Protein AF-A0A958RKL3-F1 (afdb_monomer)

Sequence (153 aa):
MRPTKGYKIADRLVLVAIMRAGTGMLNGMQRLMSFAGVGHIGIYRDKFVKSTVEYYFRLPKDIEGAKVILLDPMLATGDTAVASITRLKEFNVSDIKFVTLIASRPGLEKVHEWHPDVEIYTLSIEPELDENGYILPGIGDAGDRLYGTGDES

Mean predicted aligned error: 4.46 Å

Radius of gyration: 16.7 Å; Cα contacts (8 Å, |Δi|>4): 287; chains: 1; bounding box: 62×27×45 Å

Structure (mmCIF, N/CA/C/O backbone):
data_AF-A0A958RKL3-F1
#
_entry.id   AF-A0A958RKL3-F1
#
loop_
_atom_site.group_PDB
_atom_site.id
_atom_site.type_symbol
_atom_site.label_atom_id
_atom_site.label_alt_id
_atom_site.label_comp_id
_atom_site.label_asym_id
_atom_site.label_entity_id
_atom_site.label_seq_id
_atom_site.pdbx_PDB_ins_code
_atom_site.Cartn_x
_atom_site.Cartn_y
_atom_site.Cartn_z
_atom_site.occupancy
_atom_site.B_iso_or_equiv
_atom_site.auth_seq_id
_atom_site.auth_comp_id
_atom_site.auth_asym_id
_atom_site.auth_atom_id
_atom_site.pdbx_PDB_model_num
ATOM 1 N N . MET A 1 1 ? -42.269 -0.469 16.390 1.00 64.94 1 MET A N 1
ATOM 2 C CA . MET A 1 1 ? -41.131 -1.126 15.703 1.00 64.94 1 MET A CA 1
ATOM 3 C C . MET A 1 1 ? -40.693 -2.332 16.520 1.00 64.94 1 MET A C 1
ATOM 5 O O . MET A 1 1 ? -40.638 -2.204 17.736 1.00 64.94 1 MET A O 1
ATOM 9 N N . ARG A 1 2 ? -40.422 -3.487 15.894 1.00 72.94 2 ARG A N 1
ATOM 10 C CA . ARG A 1 2 ? -39.824 -4.646 16.585 1.00 72.94 2 ARG A CA 1
ATOM 11 C C . ARG A 1 2 ? -38.291 -4.541 16.518 1.00 72.94 2 ARG A C 1
ATOM 13 O O . ARG A 1 2 ? -37.787 -4.207 15.445 1.00 72.94 2 ARG A O 1
ATOM 20 N N . PRO A 1 3 ? -37.554 -4.805 17.608 1.00 86.06 3 PRO A N 1
ATOM 21 C CA . PRO A 1 3 ? -36.094 -4.826 17.568 1.00 86.06 3 PRO A CA 1
ATOM 22 C C . PRO A 1 3 ? -35.585 -5.947 16.644 1.00 86.06 3 PRO A C 1
ATOM 24 O O . PRO A 1 3 ? -36.175 -7.024 16.584 1.00 86.06 3 PRO A O 1
ATOM 27 N N . THR A 1 4 ? -34.496 -5.679 15.917 1.00 90.00 4 THR A N 1
ATOM 28 C CA . THR A 1 4 ? -33.796 -6.627 15.029 1.00 90.00 4 THR A CA 1
ATOM 29 C C . THR A 1 4 ? -32.320 -6.672 15.411 1.00 90.00 4 THR A C 1
ATOM 31 O O . THR A 1 4 ? -31.740 -5.646 15.764 1.00 90.00 4 THR A O 1
ATOM 34 N N . LYS A 1 5 ? -31.705 -7.857 15.347 1.00 91.62 5 LYS A N 1
ATOM 35 C CA . LYS A 1 5 ? -30.272 -8.033 15.608 1.00 91.62 5 LYS A CA 1
ATOM 36 C C . LYS A 1 5 ? -29.456 -7.513 14.422 1.00 91.62 5 LYS A C 1
ATOM 38 O O . LYS A 1 5 ? -29.636 -7.984 13.304 1.00 91.62 5 LYS A O 1
ATOM 43 N N . GLY A 1 6 ? -28.564 -6.562 14.682 1.00 90.31 6 GLY A N 1
ATOM 44 C CA . GLY A 1 6 ? -27.588 -6.056 13.715 1.00 90.31 6 GLY A CA 1
ATOM 45 C C . GLY A 1 6 ? -26.166 -6.517 14.036 1.00 90.31 6 GLY A C 1
ATOM 46 O O . GLY A 1 6 ? -25.900 -7.020 15.129 1.00 90.31 6 GLY A O 1
ATOM 47 N N . TYR A 1 7 ? -25.255 -6.310 13.087 1.00 88.12 7 TYR A N 1
ATOM 48 C CA . TYR A 1 7 ? -23.821 -6.557 13.238 1.00 88.12 7 TYR A CA 1
ATOM 49 C C . TYR A 1 7 ? -23.047 -5.287 12.886 1.00 88.12 7 TYR A C 1
ATOM 51 O O . TYR A 1 7 ? -23.464 -4.521 12.017 1.00 88.12 7 TYR A O 1
ATOM 59 N N . LYS A 1 8 ? -21.922 -5.067 13.566 1.00 84.31 8 LYS A N 1
ATOM 60 C CA . LYS A 1 8 ? -21.002 -3.960 13.306 1.00 84.31 8 LYS A CA 1
ATOM 61 C C . LYS A 1 8 ? -19.593 -4.524 13.204 1.00 84.31 8 LYS A C 1
ATOM 63 O O . LYS A 1 8 ? -19.237 -5.424 13.961 1.00 84.31 8 LYS A O 1
ATOM 68 N N . ILE A 1 9 ? -18.804 -3.975 12.290 1.00 81.94 9 ILE A N 1
ATOM 69 C CA . ILE A 1 9 ? -17.370 -4.249 12.224 1.00 81.94 9 ILE A CA 1
ATOM 70 C C . ILE A 1 9 ? -16.738 -3.718 13.517 1.00 81.94 9 ILE A C 1
ATOM 72 O O . ILE A 1 9 ? -16.894 -2.541 13.848 1.00 81.94 9 ILE A O 1
ATOM 76 N N . ALA A 1 10 ? -16.112 -4.612 14.281 1.00 73.56 10 ALA A N 1
ATOM 77 C CA . ALA A 1 10 ? -15.517 -4.289 15.576 1.00 73.56 10 ALA A CA 1
ATOM 78 C C . ALA A 1 10 ? -14.140 -3.630 15.431 1.00 73.56 10 ALA A C 1
ATOM 80 O O . ALA A 1 10 ? -13.774 -2.786 16.246 1.00 73.56 10 ALA A O 1
ATOM 81 N N . ASP A 1 11 ? -13.405 -4.000 14.384 1.00 81.44 11 ASP A N 1
ATOM 82 C CA . ASP A 1 11 ? -12.031 -3.563 14.184 1.00 81.44 11 ASP A CA 1
ATOM 83 C C . ASP A 1 11 ? -11.964 -2.123 13.678 1.00 81.44 11 ASP A C 1
ATOM 85 O O . ASP A 1 11 ? -12.712 -1.713 12.783 1.00 81.44 11 ASP A O 1
ATOM 89 N N . ARG A 1 12 ? -11.014 -1.358 14.220 1.00 90.44 12 ARG A N 1
ATOM 90 C CA . ARG A 1 12 ? -10.651 -0.057 13.660 1.00 90.44 12 ARG A CA 1
ATOM 91 C C . ARG A 1 12 ? -9.938 -0.295 12.334 1.00 90.44 12 ARG A C 1
ATOM 93 O O . ARG A 1 12 ? -8.904 -0.954 12.302 1.00 90.44 12 ARG A O 1
ATOM 100 N N . LEU A 1 13 ? -10.490 0.262 11.263 1.00 95.00 13 LEU A N 1
ATOM 101 C CA . LEU A 1 13 ? -9.969 0.127 9.909 1.00 95.00 13 LEU A CA 1
ATOM 102 C C . LEU A 1 13 ? -9.367 1.449 9.431 1.00 95.00 13 LEU A C 1
ATOM 104 O O . LEU A 1 13 ? -9.984 2.504 9.601 1.00 95.00 13 LEU A O 1
ATOM 108 N N . VAL A 1 14 ? -8.194 1.385 8.805 1.00 97.56 14 VAL A N 1
ATOM 109 C CA . VAL A 1 14 ? -7.531 2.532 8.178 1.00 97.56 14 VAL A CA 1
ATOM 110 C C . VAL A 1 14 ? -7.146 2.188 6.742 1.00 97.56 14 VAL A C 1
ATOM 112 O O . VAL A 1 14 ? -6.472 1.195 6.485 1.00 97.56 14 VAL A O 1
ATOM 115 N N . LEU A 1 15 ? -7.569 3.023 5.799 1.00 98.06 15 LEU A N 1
ATOM 116 C CA . LEU A 1 15 ? -7.128 2.978 4.410 1.00 98.06 15 LEU A CA 1
ATOM 117 C C . LEU A 1 15 ? -5.852 3.806 4.288 1.00 98.06 15 LEU A C 1
ATOM 119 O O . LEU A 1 15 ? -5.846 4.976 4.663 1.00 98.06 15 LEU A O 1
ATOM 123 N N . VAL A 1 16 ? -4.780 3.227 3.761 1.00 98.50 16 VAL A N 1
ATOM 124 C CA . VAL A 1 16 ? -3.517 3.936 3.546 1.00 98.50 16 VAL A CA 1
ATOM 125 C C . VAL A 1 16 ? -3.198 3.929 2.062 1.00 98.50 16 VAL A C 1
ATOM 127 O O . VAL A 1 16 ? -3.003 2.869 1.482 1.00 98.50 16 VAL A O 1
ATOM 130 N N . ALA A 1 17 ? -3.154 5.104 1.441 1.00 98.25 17 ALA A N 1
ATOM 131 C CA . ALA A 1 17 ? -2.836 5.236 0.023 1.00 98.25 17 ALA A CA 1
ATOM 132 C C . ALA A 1 17 ? -1.354 5.566 -0.189 1.00 98.25 17 ALA A C 1
ATOM 134 O O . ALA A 1 17 ?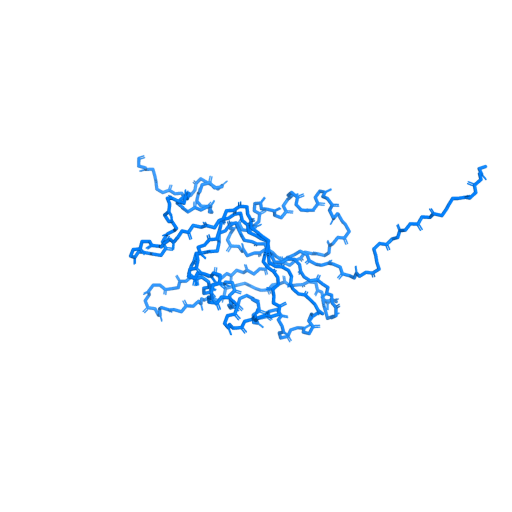 -0.844 6.534 0.385 1.00 98.25 17 ALA A O 1
ATOM 135 N N . ILE A 1 18 ? -0.687 4.795 -1.049 1.00 97.81 18 ILE A N 1
ATOM 136 C CA . ILE A 1 18 ? 0.635 5.146 -1.571 1.00 97.81 18 ILE A CA 1
ATOM 137 C C . ILE A 1 18 ? 0.441 6.174 -2.686 1.00 97.81 18 ILE A C 1
ATOM 139 O O . ILE A 1 18 ? -0.197 5.920 -3.707 1.00 97.81 18 ILE A O 1
ATOM 143 N N . MET A 1 19 ? 0.955 7.378 -2.476 1.00 96.00 19 MET A N 1
ATOM 144 C CA . MET A 1 19 ? 0.857 8.463 -3.438 1.00 96.00 19 MET A CA 1
ATOM 145 C C . MET A 1 19 ? 1.846 8.257 -4.592 1.00 96.00 19 MET A C 1
ATOM 147 O O . MET A 1 19 ? 2.956 7.784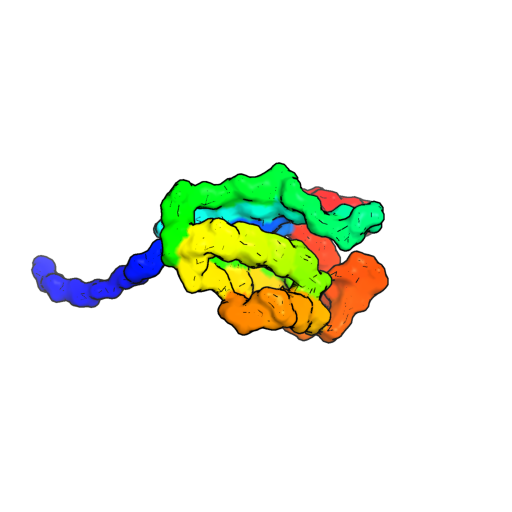 -4.397 1.00 96.00 19 MET A O 1
ATOM 151 N N . ARG A 1 20 ? 1.507 8.666 -5.816 1.00 93.94 20 ARG A N 1
ATOM 152 C CA . ARG A 1 20 ? 0.245 9.322 -6.215 1.00 93.94 20 ARG A CA 1
ATOM 153 C C . ARG A 1 20 ? -0.866 8.322 -6.546 1.00 93.94 20 ARG A C 1
ATOM 155 O O . ARG A 1 20 ? -2.021 8.579 -6.223 1.00 93.94 20 ARG A O 1
ATOM 162 N N . ALA A 1 21 ? -0.523 7.201 -7.175 1.00 93.94 21 ALA A N 1
ATOM 163 C CA . ALA A 1 21 ? -1.475 6.328 -7.862 1.00 93.94 21 ALA A CA 1
ATOM 164 C C . ALA A 1 21 ? -2.496 5.645 -6.925 1.00 93.94 21 ALA A C 1
ATOM 166 O O . ALA A 1 21 ? -3.664 5.495 -7.291 1.00 93.94 21 ALA A O 1
ATOM 167 N N . GLY A 1 22 ? -2.110 5.314 -5.687 1.00 95.88 22 GLY A N 1
ATOM 168 C CA . GLY A 1 22 ? -2.999 4.733 -4.673 1.00 95.88 22 GLY A CA 1
ATOM 169 C C . GLY A 1 22 ? -4.194 5.621 -4.311 1.00 95.88 22 GLY A C 1
ATOM 170 O O . GLY A 1 22 ? -5.263 5.114 -3.959 1.00 95.88 22 GLY A O 1
ATOM 171 N N . THR A 1 23 ? -4.081 6.943 -4.480 1.00 94.62 23 THR A N 1
ATOM 172 C CA . THR A 1 23 ? -5.192 7.884 -4.254 1.00 94.62 23 THR A CA 1
ATOM 173 C C . THR A 1 23 ? -6.350 7.651 -5.234 1.00 94.62 23 THR A C 1
ATOM 175 O O . THR A 1 23 ? -7.510 7.877 -4.882 1.00 94.62 23 THR A O 1
ATOM 178 N N . GLY A 1 24 ? -6.081 7.129 -6.437 1.00 93.25 24 GLY A N 1
ATOM 179 C CA . GLY A 1 24 ? -7.125 6.734 -7.388 1.00 93.25 24 GLY A CA 1
ATOM 180 C C . GLY A 1 24 ? -8.032 5.623 -6.845 1.00 93.25 24 GLY A C 1
ATOM 181 O O . GLY A 1 24 ? -9.250 5.672 -7.020 1.00 93.25 24 GLY A O 1
ATOM 182 N N . MET A 1 25 ? -7.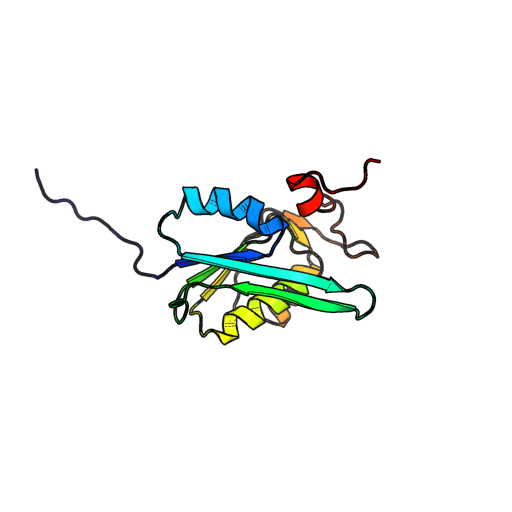460 4.663 -6.109 1.00 95.38 25 MET A N 1
ATOM 183 C CA . MET A 1 25 ? -8.202 3.566 -5.470 1.00 95.38 25 MET A CA 1
ATOM 184 C C . MET A 1 25 ? -8.934 4.022 -4.204 1.00 95.38 25 MET A C 1
ATOM 186 O O . MET A 1 25 ? -10.040 3.559 -3.912 1.00 95.38 25 MET A O 1
ATOM 190 N N . LEU A 1 26 ? -8.333 4.955 -3.464 1.00 95.88 26 LEU A N 1
ATOM 191 C CA . LEU A 1 26 ? -8.840 5.441 -2.184 1.00 95.88 26 LEU A CA 1
ATOM 192 C C . LEU A 1 26 ? -10.281 5.969 -2.276 1.00 95.88 26 LEU A C 1
ATOM 194 O O . LEU A 1 26 ? -11.098 5.663 -1.407 1.00 95.88 26 LEU A O 1
ATOM 198 N N . ASN A 1 27 ? -10.621 6.699 -3.342 1.00 88.56 27 ASN A N 1
ATOM 199 C CA . ASN A 1 27 ? -11.977 7.222 -3.545 1.00 88.56 27 ASN A CA 1
ATOM 200 C C . ASN A 1 27 ? -13.028 6.105 -3.654 1.00 88.56 27 ASN A C 1
ATOM 202 O O . ASN A 1 27 ? -14.107 6.202 -3.067 1.00 88.56 27 ASN A O 1
ATOM 206 N N . GLY A 1 28 ? -12.717 5.024 -4.376 1.00 92.81 28 GLY A N 1
ATOM 207 C CA . GLY A 1 28 ? -13.600 3.861 -4.484 1.00 92.81 28 GLY A CA 1
ATOM 208 C C . GLY A 1 28 ? -13.770 3.147 -3.143 1.00 92.81 28 GLY A C 1
ATOM 209 O O . GLY A 1 28 ? -14.891 2.831 -2.744 1.00 92.81 28 GLY A O 1
ATOM 210 N N . MET A 1 29 ? -12.670 2.973 -2.410 1.00 94.81 29 MET A N 1
ATOM 211 C CA . MET A 1 29 ? -12.659 2.295 -1.111 1.00 94.81 29 MET A CA 1
ATOM 212 C C . MET A 1 29 ? -13.429 3.074 -0.038 1.00 94.81 29 MET A C 1
ATOM 214 O O . MET A 1 29 ? -14.210 2.480 0.703 1.00 94.81 29 MET A O 1
ATOM 218 N N . GLN A 1 30 ? -13.300 4.403 0.004 1.00 94.31 30 GLN A N 1
ATOM 219 C CA . GLN A 1 30 ? -14.047 5.246 0.947 1.00 94.31 30 GLN A CA 1
ATOM 220 C C . GLN A 1 30 ? -15.562 5.227 0.706 1.00 94.31 30 GLN A C 1
ATOM 222 O O . GLN A 1 30 ? -16.331 5.359 1.655 1.00 94.31 30 GLN A O 1
ATOM 227 N N . ARG A 1 31 ? -16.024 5.010 -0.535 1.00 93.62 31 ARG A N 1
ATOM 228 C CA . ARG A 1 31 ? -17.464 4.840 -0.809 1.00 93.62 31 ARG A CA 1
ATOM 229 C C . ARG A 1 31 ? -18.032 3.571 -0.172 1.00 93.62 31 ARG A C 1
ATOM 231 O O . ARG A 1 31 ? -19.198 3.564 0.209 1.00 93.62 31 ARG A O 1
ATOM 238 N N . LEU A 1 32 ? -17.223 2.517 -0.064 1.00 91.75 32 LEU A N 1
ATOM 239 C CA . LEU A 1 32 ? -17.611 1.250 0.563 1.00 91.75 32 LEU A CA 1
ATOM 240 C C . LEU A 1 32 ? -17.409 1.279 2.084 1.00 91.75 32 LEU A C 1
ATOM 242 O O . LEU A 1 32 ? -18.196 0.700 2.828 1.00 91.75 32 LEU A O 1
ATOM 246 N N . MET A 1 33 ? -16.359 1.959 2.544 1.00 91.50 33 MET A N 1
ATOM 247 C CA . MET A 1 33 ? -15.904 1.963 3.935 1.00 91.50 33 MET A CA 1
ATOM 248 C C . MET A 1 33 ? -15.757 3.393 4.452 1.00 91.50 33 MET A C 1
ATOM 250 O O . MET A 1 33 ? -14.688 3.812 4.885 1.00 91.50 33 MET A O 1
ATOM 254 N N . SER A 1 34 ? -16.854 4.148 4.430 1.00 90.88 34 SER A N 1
ATOM 255 C CA . SER A 1 34 ? -16.877 5.568 4.820 1.00 90.88 34 SER A CA 1
ATOM 256 C C . SER A 1 34 ? -16.507 5.833 6.284 1.00 90.88 34 SER A C 1
ATOM 258 O O . SER A 1 34 ? -16.235 6.969 6.659 1.00 90.88 34 SER A O 1
ATOM 260 N N . PHE A 1 35 ? -16.503 4.793 7.118 1.00 90.38 35 PHE A N 1
ATOM 261 C CA . PHE A 1 35 ? -16.113 4.850 8.525 1.00 90.38 35 PHE A CA 1
ATOM 262 C C . PHE A 1 35 ? -14.605 4.657 8.754 1.00 90.38 35 PHE A C 1
ATOM 264 O O . PHE A 1 35 ? -14.150 4.819 9.886 1.00 90.38 35 PHE A O 1
ATOM 271 N N . ALA A 1 36 ? -13.843 4.251 7.732 1.00 94.75 36 ALA A N 1
ATOM 272 C CA . ALA A 1 36 ? -12.420 3.976 7.872 1.00 94.75 36 ALA A CA 1
ATOM 273 C C . ALA A 1 36 ? -11.613 5.278 7.984 1.00 94.75 36 ALA A C 1
ATOM 275 O O . ALA A 1 36 ? -11.876 6.255 7.282 1.00 94.75 36 ALA A O 1
ATOM 276 N N . GLY A 1 37 ? -10.598 5.277 8.851 1.00 95.62 37 GLY A N 1
ATOM 277 C CA . GLY A 1 37 ? -9.600 6.345 8.869 1.00 95.62 37 GLY A CA 1
ATOM 278 C C . GLY A 1 37 ? -8.793 6.355 7.570 1.00 95.62 37 GLY A C 1
ATOM 279 O O . GLY A 1 37 ? -8.733 5.348 6.866 1.00 95.62 37 GLY A O 1
ATOM 280 N N . VAL A 1 38 ? -8.145 7.476 7.255 1.00 97.62 38 VAL A N 1
ATOM 281 C CA . VAL A 1 38 ? -7.341 7.609 6.033 1.00 97.62 38 VAL A CA 1
ATOM 282 C C . VAL A 1 38 ? -5.930 8.072 6.370 1.00 97.62 38 VAL A C 1
ATOM 284 O O . VAL A 1 38 ? -5.743 9.052 7.092 1.00 97.62 38 VAL A O 1
ATOM 287 N N . GLY A 1 39 ? -4.943 7.370 5.823 1.00 98.00 39 GLY A N 1
ATOM 288 C CA . GLY A 1 39 ? -3.534 7.733 5.832 1.00 98.00 39 GLY A CA 1
ATOM 289 C C . GLY A 1 39 ? -2.972 7.841 4.416 1.00 98.00 39 GLY A C 1
ATOM 290 O O . GLY A 1 39 ? -3.535 7.304 3.462 1.00 98.00 39 GLY A O 1
ATOM 291 N N . HIS A 1 40 ? -1.849 8.538 4.282 1.00 98.44 40 HIS A N 1
ATOM 292 C CA . HIS A 1 40 ? -1.133 8.673 3.018 1.00 98.44 40 HIS A CA 1
ATOM 293 C C . HIS A 1 40 ? 0.367 8.501 3.240 1.00 98.44 40 HIS A C 1
ATOM 295 O O . HIS A 1 40 ? 0.929 9.033 4.204 1.00 98.44 40 HIS A O 1
ATOM 301 N N . ILE A 1 41 ? 1.001 7.796 2.308 1.00 98.31 41 ILE A N 1
ATOM 302 C CA . ILE A 1 41 ? 2.449 7.614 2.234 1.00 98.31 41 ILE A CA 1
ATOM 303 C C . ILE A 1 41 ? 2.896 8.171 0.888 1.00 98.31 41 ILE A C 1
ATOM 305 O O . ILE A 1 41 ? 2.390 7.771 -0.152 1.00 98.31 41 ILE A O 1
ATOM 309 N N . GLY A 1 42 ? 3.814 9.126 0.901 1.00 97.38 42 GLY A N 1
ATOM 310 C CA . GLY A 1 42 ? 4.483 9.637 -0.283 1.00 97.38 42 GLY A CA 1
ATOM 311 C C . GLY A 1 42 ? 5.871 9.042 -0.366 1.00 97.38 42 GLY A C 1
ATOM 312 O O . GLY A 1 42 ? 6.724 9.363 0.461 1.00 97.38 42 GLY A O 1
ATOM 313 N N . ILE A 1 43 ? 6.086 8.188 -1.359 1.00 94.69 43 ILE A N 1
ATOM 314 C CA . ILE A 1 43 ? 7.335 7.463 -1.556 1.00 94.69 43 ILE A CA 1
ATOM 315 C C . ILE A 1 43 ? 7.573 7.261 -3.053 1.00 94.69 43 ILE A C 1
ATOM 317 O O . ILE A 1 43 ? 6.641 7.000 -3.809 1.00 94.69 43 ILE A O 1
ATOM 321 N N . TYR A 1 44 ? 8.816 7.409 -3.495 1.00 86.81 44 TYR A N 1
ATOM 322 C CA . TYR A 1 44 ? 9.218 7.102 -4.869 1.00 86.81 44 TYR A CA 1
ATOM 323 C C . TYR A 1 44 ? 10.562 6.383 -4.879 1.00 86.81 44 TYR A C 1
ATOM 325 O O . TYR A 1 44 ? 11.314 6.426 -3.905 1.00 86.81 44 TYR A O 1
ATOM 33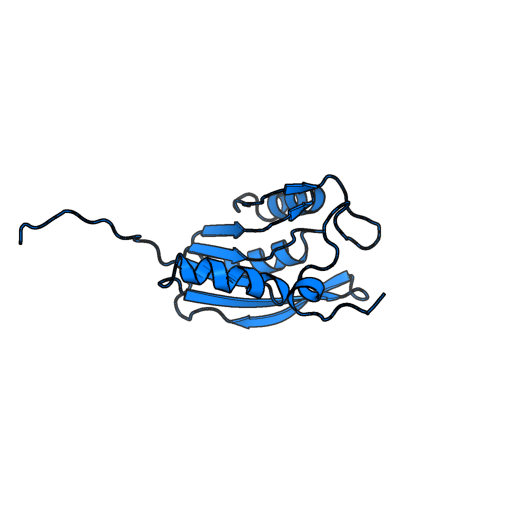3 N N . ARG A 1 45 ? 10.875 5.718 -5.991 1.00 82.12 45 ARG A N 1
ATOM 334 C CA . ARG A 1 45 ? 12.176 5.085 -6.199 1.00 82.12 45 ARG A CA 1
ATOM 335 C C . ARG A 1 45 ? 13.135 6.075 -6.845 1.00 82.12 45 ARG A C 1
ATOM 337 O O . ARG A 1 45 ? 12.898 6.529 -7.962 1.00 82.12 45 ARG A O 1
ATOM 344 N N . ASP A 1 46 ? 14.230 6.378 -6.162 1.00 82.19 46 ASP A N 1
ATOM 345 C CA . ASP A 1 46 ? 15.300 7.198 -6.715 1.00 82.19 46 ASP A CA 1
ATOM 346 C C . ASP A 1 46 ? 16.210 6.341 -7.612 1.00 82.19 46 ASP A C 1
ATOM 348 O O . ASP A 1 46 ? 16.737 5.305 -7.191 1.00 82.19 46 ASP A O 1
ATOM 352 N N . LYS A 1 47 ? 16.385 6.759 -8.872 1.00 75.44 47 LYS A N 1
ATOM 353 C CA . LYS A 1 47 ? 17.182 6.023 -9.869 1.00 75.44 47 LYS A CA 1
ATOM 354 C C . LYS A 1 47 ? 18.693 6.114 -9.619 1.00 75.44 47 LYS A C 1
ATOM 356 O O . LYS A 1 47 ? 19.419 5.212 -10.032 1.00 75.44 47 LYS A O 1
ATOM 361 N N . PHE A 1 48 ? 19.166 7.161 -8.943 1.00 74.75 48 PHE A N 1
ATOM 362 C CA . PHE A 1 48 ? 20.584 7.375 -8.648 1.00 74.75 48 PHE A CA 1
ATOM 363 C C . PHE A 1 48 ? 21.023 6.576 -7.424 1.00 74.75 48 PHE A C 1
ATOM 365 O O . PHE A 1 48 ? 22.030 5.872 -7.469 1.00 74.75 48 PHE A O 1
ATOM 372 N N . VAL A 1 49 ? 20.242 6.645 -6.344 1.00 76.19 49 VAL A N 1
ATOM 373 C CA . VAL A 1 49 ? 20.546 5.961 -5.076 1.00 76.19 49 VAL A CA 1
ATOM 374 C C . VAL A 1 49 ? 20.066 4.504 -5.094 1.00 76.19 49 VAL A C 1
ATOM 376 O O . VAL A 1 49 ? 20.462 3.710 -4.244 1.00 76.19 49 VAL A O 1
ATOM 379 N N . LYS A 1 50 ? 19.230 4.125 -6.075 1.00 73.88 50 LYS A N 1
ATOM 380 C CA . LYS A 1 50 ? 18.581 2.803 -6.183 1.00 73.88 50 LYS A CA 1
ATOM 381 C C . LYS A 1 50 ? 17.826 2.409 -4.908 1.00 73.88 50 LYS A C 1
ATOM 383 O O . LYS A 1 50 ? 17.695 1.226 -4.604 1.00 73.88 50 LYS A O 1
ATOM 388 N N . SER A 1 51 ? 17.317 3.403 -4.187 1.00 82.44 51 SER A N 1
ATOM 389 C CA . SER A 1 51 ? 16.587 3.247 -2.932 1.00 82.44 51 SER A CA 1
ATOM 390 C C . SER A 1 51 ? 15.262 4.002 -2.994 1.00 82.44 51 SER A C 1
ATOM 392 O O . SER A 1 51 ? 15.044 4.837 -3.875 1.00 82.44 51 SER A O 1
ATOM 394 N N . THR A 1 52 ? 14.362 3.698 -2.070 1.00 88.56 52 THR A N 1
ATOM 395 C CA . THR A 1 52 ? 13.102 4.421 -1.913 1.00 88.56 52 THR A CA 1
ATOM 396 C C . THR A 1 52 ? 13.297 5.670 -1.060 1.00 88.56 52 THR A C 1
ATOM 398 O O . THR A 1 52 ? 13.939 5.613 -0.012 1.00 88.56 52 THR A O 1
ATOM 401 N N . VAL A 1 53 ? 12.698 6.782 -1.476 1.00 92.00 53 VAL A N 1
ATOM 402 C CA . VAL A 1 53 ? 12.713 8.057 -0.753 1.00 92.00 53 VAL A CA 1
ATOM 403 C C . VAL A 1 53 ? 11.301 8.367 -0.265 1.00 92.00 53 VAL A C 1
ATOM 405 O O . VAL A 1 53 ? 10.408 8.628 -1.071 1.00 92.00 53 VAL A O 1
ATOM 408 N N . GLU A 1 54 ? 11.102 8.337 1.055 1.00 94.56 54 GLU A N 1
ATOM 409 C CA . GLU A 1 54 ? 9.878 8.814 1.710 1.00 94.56 54 GLU A CA 1
ATOM 410 C C . GLU A 1 54 ? 9.913 10.346 1.786 1.00 94.56 54 GLU A C 1
ATOM 412 O O . GLU A 1 54 ? 10.819 10.929 2.381 1.00 94.56 54 GLU A O 1
ATOM 417 N N . TYR A 1 55 ? 8.924 11.007 1.186 1.00 95.06 55 TYR A N 1
ATOM 418 C CA . TYR A 1 55 ? 8.774 12.467 1.220 1.00 95.06 55 TYR A CA 1
ATOM 419 C C . TYR A 1 55 ? 7.541 12.924 2.005 1.00 95.06 55 TYR A C 1
ATOM 421 O O . TYR A 1 55 ? 7.397 14.110 2.304 1.00 95.06 55 TYR A O 1
ATOM 429 N N . TYR A 1 56 ? 6.626 12.006 2.322 1.00 97.62 56 TYR A N 1
ATOM 430 C CA . TYR A 1 56 ? 5.431 12.306 3.097 1.00 97.62 56 TYR A CA 1
ATOM 431 C C . TYR A 1 56 ? 4.955 11.074 3.857 1.00 97.62 56 TYR A C 1
ATOM 433 O O . TYR A 1 56 ? 4.866 9.987 3.295 1.00 97.62 56 TYR A O 1
ATOM 441 N N . PHE A 1 57 ? 4.565 11.253 5.113 1.00 97.38 57 PHE A N 1
ATOM 442 C CA . PHE A 1 57 ? 3.969 10.183 5.897 1.00 97.38 57 PHE A CA 1
ATOM 443 C C . PHE A 1 57 ? 2.976 10.765 6.897 1.00 97.38 57 PHE A C 1
ATOM 445 O O . PHE A 1 57 ? 3.344 11.518 7.805 1.00 97.38 57 PHE A O 1
ATOM 452 N N . ARG A 1 58 ? 1.688 10.450 6.724 1.00 97.88 58 ARG A N 1
ATOM 453 C CA . ARG A 1 58 ? 0.642 10.926 7.631 1.00 97.88 58 ARG A CA 1
ATOM 454 C C . ARG A 1 58 ? -0.432 9.877 7.836 1.00 97.88 58 ARG A C 1
ATOM 456 O O . ARG A 1 58 ? -1.092 9.460 6.891 1.00 97.88 58 ARG A O 1
ATOM 463 N N . LEU A 1 59 ? -0.647 9.530 9.098 1.00 97.75 59 LEU A N 1
ATOM 464 C CA . LEU A 1 59 ? -1.625 8.546 9.544 1.00 97.75 59 LEU A CA 1
ATOM 465 C C . LEU A 1 59 ? -2.610 9.165 10.551 1.00 97.75 59 LEU A C 1
ATOM 467 O O . LEU A 1 59 ? -2.307 10.212 11.141 1.00 97.75 59 LEU A O 1
ATOM 471 N N . PRO A 1 60 ? -3.776 8.533 10.782 1.00 96.19 60 PRO A N 1
ATOM 472 C CA . PRO A 1 60 ? -4.614 8.830 11.939 1.00 96.19 60 PRO A CA 1
ATOM 473 C C . PRO A 1 60 ? -3.818 8.707 13.245 1.00 96.19 60 PRO A C 1
ATOM 475 O O . PRO A 1 60 ? -2.964 7.834 13.381 1.00 96.19 60 PRO A O 1
ATOM 478 N N . LYS A 1 61 ? -4.094 9.585 14.219 1.00 92.38 61 LYS A N 1
ATOM 479 C CA . LYS A 1 61 ? -3.356 9.616 15.498 1.00 92.38 61 LYS A CA 1
ATOM 480 C C . LYS A 1 61 ? -3.508 8.327 16.312 1.00 92.38 61 LYS A C 1
ATOM 482 O O . LYS A 1 61 ? -2.660 8.030 17.138 1.00 92.38 61 LYS A O 1
ATOM 487 N N . ASP A 1 62 ? -4.599 7.606 16.101 1.00 89.31 62 ASP A N 1
ATOM 488 C CA . ASP A 1 62 ? -5.025 6.422 16.840 1.00 89.31 62 ASP A CA 1
ATOM 489 C C . ASP A 1 62 ? -4.891 5.133 16.006 1.00 89.31 62 ASP A C 1
ATOM 491 O O . ASP A 1 62 ? -5.710 4.221 16.133 1.00 89.31 62 ASP A O 1
ATOM 495 N N . ILE A 1 63 ? -3.878 5.066 15.132 1.00 95.81 63 ILE A N 1
ATOM 496 C CA . ILE A 1 63 ? -3.651 3.916 14.243 1.00 95.81 63 ILE A CA 1
ATOM 497 C C . ILE A 1 63 ? -3.095 2.675 14.958 1.00 95.81 63 ILE A C 1
ATOM 499 O O . ILE A 1 63 ? -3.240 1.569 14.446 1.00 95.81 63 ILE A O 1
ATOM 503 N N . GLU A 1 64 ? -2.492 2.825 16.136 1.00 96.69 64 GLU A N 1
ATOM 504 C CA . GLU A 1 64 ? -1.997 1.684 16.912 1.00 96.69 64 GLU A CA 1
ATOM 505 C C . GLU A 1 64 ? -3.115 0.646 17.135 1.00 96.69 64 GLU A C 1
ATOM 507 O O . GLU A 1 64 ? -4.242 0.982 17.516 1.00 96.69 64 GLU A O 1
ATOM 512 N N . GLY A 1 65 ? -2.821 -0.620 16.825 1.00 95.56 65 GLY A N 1
ATOM 513 C CA . GLY A 1 65 ? -3.773 -1.732 16.868 1.00 95.56 65 GLY A CA 1
ATOM 514 C C . GLY A 1 65 ? -4.832 -1.744 15.754 1.00 95.56 65 GLY A C 1
ATOM 515 O O . GLY A 1 65 ? -5.641 -2.674 15.704 1.00 95.56 65 GLY A O 1
ATOM 516 N N . ALA A 1 66 ? -4.855 -0.767 14.843 1.00 96.38 66 ALA A N 1
ATOM 517 C CA . ALA A 1 66 ? -5.791 -0.748 13.720 1.00 96.38 66 ALA A CA 1
ATOM 518 C C . ALA A 1 66 ? -5.409 -1.764 12.634 1.00 96.38 66 ALA A C 1
ATOM 520 O O . ALA A 1 66 ? -4.233 -2.069 12.435 1.00 96.38 66 ALA A O 1
ATOM 521 N N . LYS A 1 67 ? -6.414 -2.236 11.894 1.00 96.69 67 LYS A N 1
ATOM 522 C CA . LYS A 1 67 ? -6.222 -2.966 10.640 1.00 96.69 67 LYS A CA 1
ATOM 523 C C . LYS A 1 67 ? -5.993 -1.969 9.515 1.00 96.69 67 LYS A C 1
ATOM 525 O O . LYS A 1 67 ? -6.754 -1.008 9.375 1.00 96.69 67 LYS A O 1
ATOM 530 N N . VAL A 1 68 ? -4.977 -2.210 8.700 1.00 98.25 68 VAL A N 1
ATOM 531 C CA . VAL A 1 68 ? -4.618 -1.350 7.575 1.00 98.25 68 VAL A CA 1
ATOM 532 C C . VAL A 1 68 ? -4.937 -2.041 6.260 1.00 98.25 68 VAL A C 1
ATOM 534 O O . VAL A 1 68 ? -4.557 -3.186 6.038 1.00 98.25 68 VAL A O 1
ATOM 537 N N . ILE A 1 69 ? -5.597 -1.312 5.364 1.00 98.31 69 ILE A N 1
ATOM 538 C CA . ILE A 1 69 ? -5.668 -1.660 3.947 1.00 98.31 69 ILE A CA 1
ATOM 539 C C . ILE A 1 69 ? -4.747 -0.698 3.203 1.00 98.31 69 ILE A C 1
ATOM 541 O O . ILE A 1 69 ? -5.069 0.482 3.051 1.00 98.31 69 ILE A O 1
ATOM 545 N N . LEU A 1 70 ? -3.597 -1.203 2.769 1.00 98.6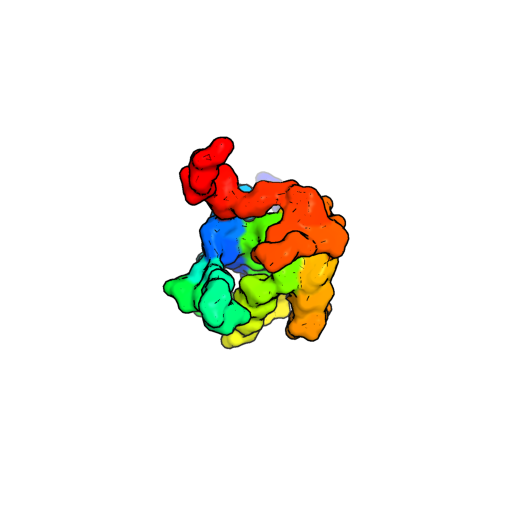9 70 LEU A N 1
ATOM 546 C CA . LEU A 1 70 ? -2.643 -0.470 1.946 1.00 98.69 70 LEU A CA 1
ATOM 547 C C . LEU A 1 70 ? -3.115 -0.498 0.487 1.00 98.69 70 LEU A C 1
ATOM 549 O O . LEU A 1 70 ? -3.530 -1.546 -0.004 1.00 98.69 70 LEU A O 1
ATOM 553 N N . LEU A 1 71 ? -3.076 0.646 -0.193 1.00 98.50 71 LEU A N 1
ATOM 554 C CA . LEU A 1 71 ? -3.611 0.834 -1.541 1.00 98.50 71 LEU A CA 1
ATOM 555 C C . LEU A 1 71 ? -2.526 1.364 -2.479 1.00 98.50 71 LEU A C 1
ATOM 557 O O . LEU A 1 71 ? -2.013 2.467 -2.271 1.00 98.50 71 LEU A O 1
ATOM 561 N N . ASP A 1 72 ? -2.239 0.607 -3.534 1.00 97.00 72 ASP A N 1
ATOM 562 C CA . ASP A 1 72 ? -1.385 1.021 -4.650 1.00 97.00 72 ASP A CA 1
ATOM 563 C C . ASP A 1 72 ? -1.765 0.204 -5.895 1.00 97.00 72 ASP A C 1
ATOM 565 O O . ASP A 1 72 ? -1.747 -1.025 -5.822 1.00 97.00 72 ASP A O 1
ATOM 569 N N . PRO A 1 73 ? -2.144 0.810 -7.035 1.00 95.94 73 PRO A N 1
ATOM 570 C CA . PRO A 1 73 ? -2.637 0.059 -8.189 1.00 95.94 73 PRO A CA 1
ATOM 571 C C . PRO A 1 73 ? -1.611 -0.878 -8.831 1.00 95.94 73 PRO A C 1
ATOM 573 O O . PRO A 1 73 ? -2.031 -1.780 -9.558 1.00 95.94 73 PRO A O 1
ATOM 576 N N . MET A 1 74 ? -0.310 -0.695 -8.577 1.00 94.62 74 MET A N 1
ATOM 577 C CA . MET A 1 74 ? 0.740 -1.505 -9.194 1.00 94.62 74 MET A CA 1
ATOM 578 C C . MET A 1 74 ? 1.755 -2.023 -8.177 1.00 94.62 74 MET A C 1
ATOM 580 O O . MET A 1 74 ? 2.486 -1.255 -7.558 1.00 94.62 74 MET A O 1
ATOM 584 N N . LEU A 1 75 ? 1.891 -3.344 -8.099 1.00 96.62 75 LEU A N 1
ATOM 585 C CA . LEU A 1 75 ? 2.997 -4.006 -7.414 1.00 96.62 75 LEU A CA 1
ATOM 586 C C . LEU A 1 75 ? 4.036 -4.472 -8.443 1.00 96.62 75 LEU A C 1
ATOM 588 O O . LEU A 1 75 ? 4.023 -5.617 -8.888 1.00 96.62 75 LEU A O 1
ATOM 592 N N . ALA A 1 76 ? 4.934 -3.565 -8.835 1.00 95.25 76 ALA A N 1
ATOM 593 C CA . ALA A 1 76 ? 6.004 -3.854 -9.791 1.00 95.25 76 ALA A CA 1
ATOM 594 C C . ALA A 1 76 ? 7.189 -4.564 -9.115 1.00 95.25 76 ALA A C 1
ATOM 596 O O . ALA A 1 76 ? 7.124 -5.763 -8.882 1.00 95.25 76 ALA A O 1
ATOM 597 N N . THR A 1 77 ? 8.255 -3.850 -8.749 1.00 94.62 77 THR A N 1
ATOM 598 C CA . THR A 1 77 ? 9.466 -4.454 -8.156 1.00 94.62 77 THR A CA 1
ATOM 599 C C . THR A 1 77 ? 9.324 -4.806 -6.675 1.00 94.62 77 THR A C 1
ATOM 601 O O . THR A 1 77 ? 10.187 -5.479 -6.123 1.00 94.62 77 THR A O 1
ATOM 604 N N . GLY A 1 78 ? 8.269 -4.327 -6.012 1.00 95.44 78 GLY A N 1
ATOM 605 C CA . GLY A 1 78 ? 8.014 -4.550 -4.585 1.00 95.44 78 GLY A CA 1
ATOM 606 C C . GLY A 1 78 ? 8.716 -3.580 -3.633 1.00 95.44 78 GLY A C 1
ATOM 607 O O . GLY A 1 78 ? 8.321 -3.509 -2.476 1.00 95.44 78 GLY A O 1
ATOM 608 N N . ASP A 1 79 ? 9.682 -2.780 -4.098 1.00 94.88 79 ASP A N 1
ATOM 609 C CA . ASP A 1 79 ? 10.471 -1.871 -3.243 1.00 94.88 79 ASP A CA 1
ATOM 610 C C . ASP A 1 79 ? 9.591 -0.909 -2.433 1.00 94.88 79 ASP A C 1
ATOM 612 O O . ASP A 1 79 ? 9.681 -0.837 -1.208 1.00 94.88 79 ASP A O 1
ATOM 616 N N . THR A 1 80 ? 8.693 -0.207 -3.126 1.00 95.38 80 THR A N 1
ATOM 617 C CA . THR A 1 80 ? 7.762 0.753 -2.526 1.00 95.38 80 THR A CA 1
ATOM 618 C C . THR A 1 80 ? 6.808 0.091 -1.532 1.00 95.38 80 THR A C 1
ATOM 620 O O . THR A 1 80 ? 6.554 0.641 -0.457 1.00 95.38 80 THR A O 1
ATOM 623 N N . ALA A 1 81 ? 6.302 -1.099 -1.864 1.00 97.50 81 ALA A N 1
ATOM 624 C CA . ALA A 1 81 ? 5.391 -1.842 -1.003 1.00 97.50 81 ALA A CA 1
ATOM 625 C C . ALA A 1 81 ? 6.098 -2.314 0.275 1.00 97.50 81 ALA A C 1
ATOM 627 O O . ALA A 1 81 ? 5.594 -2.067 1.367 1.00 97.50 81 ALA A O 1
ATOM 628 N N . VAL A 1 82 ? 7.292 -2.906 0.157 1.00 98.12 82 VAL A N 1
ATOM 629 C CA . VAL A 1 82 ? 8.105 -3.347 1.303 1.00 98.12 82 VAL A CA 1
ATOM 630 C C . VAL A 1 82 ? 8.437 -2.174 2.223 1.00 98.12 82 VAL A C 1
ATOM 632 O O . VAL A 1 82 ? 8.202 -2.255 3.428 1.00 98.12 82 VAL A O 1
ATOM 635 N N . ALA A 1 83 ? 8.908 -1.054 1.670 1.00 97.31 83 ALA A N 1
ATOM 636 C CA . ALA A 1 83 ? 9.217 0.132 2.467 1.00 97.31 83 ALA A CA 1
ATOM 637 C C . ALA A 1 83 ? 7.972 0.671 3.196 1.00 97.31 83 ALA A C 1
ATOM 639 O O . ALA A 1 83 ? 8.026 0.957 4.391 1.00 97.31 83 ALA A O 1
ATOM 640 N N . SER A 1 84 ? 6.827 0.734 2.509 1.00 98.12 84 SER A N 1
ATOM 641 C CA . SER A 1 84 ? 5.567 1.215 3.092 1.00 98.12 84 SER A CA 1
ATOM 642 C C . SER A 1 84 ? 5.031 0.288 4.186 1.00 98.12 84 SER A C 1
ATOM 644 O O . SER A 1 84 ? 4.599 0.760 5.236 1.00 98.12 84 SER A O 1
ATOM 646 N N . ILE A 1 85 ? 5.075 -1.031 3.973 1.00 98.56 85 ILE A N 1
ATOM 647 C CA . ILE A 1 85 ? 4.642 -2.035 4.956 1.00 98.56 85 ILE A CA 1
ATOM 648 C C . ILE A 1 85 ? 5.554 -2.002 6.184 1.00 98.56 85 ILE A C 1
ATOM 650 O O . ILE A 1 85 ? 5.053 -1.955 7.307 1.00 98.56 85 ILE A O 1
ATOM 654 N N . THR A 1 86 ? 6.876 -1.979 5.982 1.00 98.00 86 THR A N 1
ATOM 655 C CA . THR A 1 86 ? 7.859 -1.846 7.069 1.00 98.00 86 THR A CA 1
ATOM 656 C C . THR A 1 86 ? 7.546 -0.615 7.907 1.00 98.00 86 THR A C 1
ATOM 658 O O . THR A 1 86 ? 7.388 -0.713 9.123 1.00 98.00 86 THR A O 1
ATOM 661 N N . ARG A 1 87 ? 7.347 0.529 7.243 1.00 97.31 87 ARG A N 1
ATOM 662 C CA . ARG A 1 87 ? 7.042 1.788 7.912 1.00 97.31 87 ARG A CA 1
ATOM 663 C C . ARG A 1 87 ? 5.734 1.738 8.697 1.00 97.31 87 ARG A C 1
ATOM 665 O O . ARG A 1 87 ? 5.677 2.258 9.802 1.00 97.31 87 ARG A O 1
ATOM 672 N N . LEU A 1 88 ? 4.688 1.103 8.169 1.00 98.25 88 LEU A N 1
ATOM 673 C CA . LEU A 1 88 ? 3.415 0.934 8.881 1.00 98.25 88 LEU A CA 1
ATOM 674 C C . LEU A 1 88 ? 3.552 0.059 10.133 1.00 98.25 88 LEU A C 1
ATOM 676 O O . LEU A 1 88 ? 2.936 0.361 11.156 1.00 98.25 88 LEU A O 1
ATOM 680 N N . LYS A 1 89 ? 4.373 -0.996 10.077 1.00 98.12 89 LYS A N 1
ATOM 681 C CA . LYS A 1 89 ? 4.615 -1.892 11.219 1.00 98.12 89 LYS A CA 1
ATOM 682 C C . LYS A 1 89 ? 5.294 -1.187 12.395 1.00 98.12 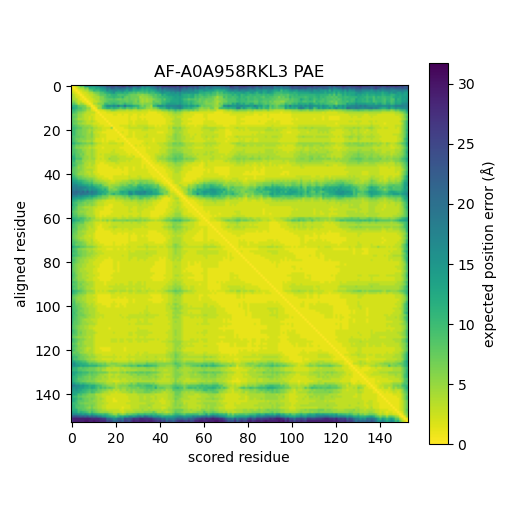89 LYS A C 1
ATOM 684 O O . LYS A 1 89 ? 5.015 -1.540 13.536 1.00 98.12 89 LYS A O 1
ATOM 689 N N . GLU A 1 90 ? 6.084 -0.142 12.150 1.00 97.81 90 GLU A N 1
ATOM 690 C CA . GLU A 1 90 ? 6.670 0.695 13.213 1.00 97.81 90 GLU A CA 1
ATOM 691 C C . GLU A 1 90 ? 5.615 1.419 14.075 1.00 97.81 90 GLU A C 1
ATOM 693 O O . GLU A 1 90 ? 5.925 1.869 15.176 1.00 97.81 90 GLU A O 1
ATOM 698 N N . PHE A 1 91 ? 4.363 1.507 13.608 1.00 97.38 91 PHE A N 1
ATOM 699 C CA . PHE A 1 91 ? 3.235 2.104 14.336 1.00 97.38 91 PHE A CA 1
ATOM 700 C C . PHE A 1 91 ? 2.342 1.065 15.035 1.00 97.38 91 PHE A C 1
ATOM 702 O O . PHE A 1 91 ? 1.220 1.390 15.426 1.00 97.38 91 PHE A O 1
ATOM 709 N N . ASN A 1 92 ? 2.819 -0.177 15.198 1.00 96.75 92 ASN A N 1
ATOM 710 C CA . ASN A 1 92 ? 2.122 -1.253 15.915 1.00 96.75 92 ASN A CA 1
ATOM 711 C C . ASN A 1 92 ? 0.690 -1.506 15.405 1.00 96.75 92 ASN A C 1
ATOM 713 O O . ASN A 1 92 ? -0.245 -1.717 16.182 1.00 96.75 92 ASN A O 1
ATOM 717 N N . VAL A 1 93 ? 0.493 -1.452 14.088 1.00 97.12 93 VAL A N 1
ATOM 718 C CA . VAL A 1 93 ? -0.778 -1.839 13.457 1.00 97.12 93 VAL A CA 1
ATOM 719 C C . VAL A 1 93 ? -1.007 -3.345 13.617 1.00 97.12 93 VAL A C 1
ATOM 721 O O . VAL A 1 93 ? -0.050 -4.115 13.673 1.00 97.12 93 VAL A O 1
ATOM 724 N N . SER A 1 94 ? -2.264 -3.780 13.731 1.00 95.56 94 SER A N 1
ATOM 725 C CA . SER A 1 94 ? -2.575 -5.178 14.074 1.00 95.56 94 SER A CA 1
ATOM 726 C C . SER A 1 94 ? -2.514 -6.137 12.888 1.00 95.56 94 SER A C 1
ATOM 728 O O . SER A 1 94 ? -2.193 -7.307 13.068 1.00 95.56 94 SER A O 1
ATOM 730 N N . ASP A 1 95 ? -2.846 -5.655 11.693 1.00 97.06 95 ASP A N 1
ATOM 731 C CA . ASP A 1 95 ? -2.895 -6.440 10.460 1.00 97.06 95 ASP A CA 1
ATOM 732 C C . ASP A 1 95 ? -2.759 -5.494 9.264 1.00 97.06 95 ASP A C 1
ATOM 734 O O . ASP A 1 95 ? -3.259 -4.364 9.302 1.00 97.06 95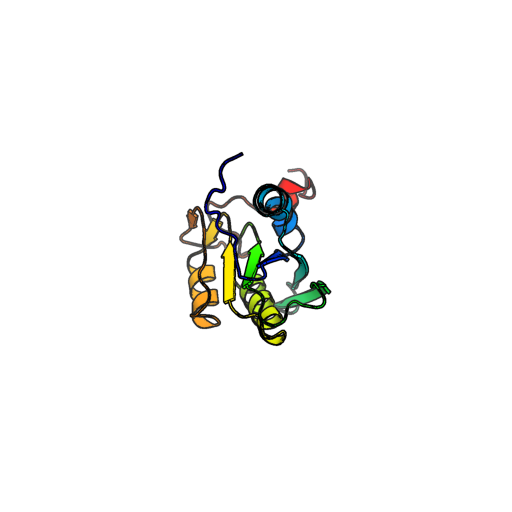 ASP A O 1
ATOM 738 N N . ILE A 1 96 ? -2.095 -5.949 8.202 1.00 98.56 96 ILE A N 1
ATOM 739 C CA . ILE A 1 96 ? -1.942 -5.197 6.956 1.00 98.56 96 ILE A CA 1
ATOM 740 C C . ILE A 1 96 ? -2.408 -6.089 5.808 1.00 98.56 96 ILE A C 1
ATOM 742 O O . ILE A 1 96 ? -1.853 -7.160 5.571 1.00 98.56 96 ILE A O 1
ATOM 746 N N . LYS A 1 97 ? -3.406 -5.612 5.065 1.00 98.38 97 LYS A N 1
ATOM 747 C CA . LYS A 1 97 ? -3.827 -6.177 3.782 1.00 98.38 97 LYS A CA 1
ATOM 748 C C . LYS A 1 97 ? -3.374 -5.238 2.678 1.00 98.38 97 LYS A C 1
ATOM 750 O O . LYS A 1 97 ? -3.688 -4.048 2.723 1.00 98.38 97 LYS A O 1
ATOM 755 N N . PHE A 1 98 ? -2.651 -5.746 1.689 1.00 98.75 98 PHE A N 1
ATOM 756 C CA . PHE A 1 98 ? -2.241 -4.943 0.544 1.00 98.75 98 PHE A CA 1
ATOM 757 C C . PHE A 1 98 ? -3.178 -5.198 -0.637 1.00 98.75 98 PHE A C 1
ATOM 759 O O . PHE A 1 98 ? -3.340 -6.333 -1.070 1.00 98.75 98 PHE A O 1
ATOM 766 N N . VAL A 1 99 ? -3.822 -4.151 -1.150 1.00 98.50 99 VAL A N 1
ATOM 767 C CA . VAL A 1 99 ? -4.737 -4.237 -2.291 1.00 98.50 99 VAL A CA 1
ATOM 768 C C . VAL A 1 99 ? -4.126 -3.499 -3.474 1.00 98.50 99 VAL A C 1
ATOM 770 O O . VAL A 1 99 ? -3.858 -2.298 -3.405 1.00 98.50 99 VAL A O 1
ATOM 773 N N . THR A 1 100 ? -3.954 -4.227 -4.570 1.00 97.56 100 THR A N 1
ATOM 774 C CA . THR A 1 100 ? -3.393 -3.737 -5.827 1.00 97.56 100 THR A CA 1
ATOM 775 C C . THR A 1 100 ? -4.232 -4.214 -7.012 1.00 97.56 100 THR A C 1
ATOM 777 O O . THR A 1 100 ? -5.080 -5.091 -6.862 1.00 97.56 100 THR A O 1
ATOM 780 N N . LEU A 1 101 ? -4.084 -3.601 -8.187 1.00 95.69 101 LEU A N 1
ATOM 781 C CA . LEU A 1 101 ? -4.815 -4.041 -9.382 1.00 95.69 101 LEU A CA 1
ATOM 782 C C . LEU A 1 101 ? -3.995 -5.066 -10.160 1.00 95.69 101 LEU A C 1
ATOM 784 O O . LEU A 1 101 ? -4.528 -6.094 -10.574 1.00 95.69 101 LEU A O 1
ATOM 788 N N . ILE A 1 102 ? -2.709 -4.782 -10.351 1.00 96.25 102 ILE A N 1
ATOM 789 C CA . ILE A 1 102 ? -1.789 -5.626 -11.106 1.00 96.25 102 ILE A CA 1
ATOM 790 C C . ILE A 1 102 ? -0.515 -5.795 -10.287 1.00 96.25 102 ILE A C 1
ATOM 792 O O . ILE A 1 102 ? 0.078 -4.818 -9.828 1.00 96.25 102 ILE A O 1
ATOM 796 N N . ALA A 1 103 ? -0.076 -7.039 -10.143 1.00 97.38 103 ALA A N 1
ATOM 797 C CA . ALA A 1 103 ? 1.173 -7.379 -9.485 1.00 97.38 103 ALA A CA 1
ATOM 798 C C . ALA A 1 103 ? 2.086 -8.147 -10.439 1.00 97.38 103 ALA A C 1
ATOM 800 O O . ALA A 1 103 ? 1.609 -8.931 -11.253 1.00 97.38 103 ALA A O 1
ATOM 801 N N . SER A 1 104 ? 3.396 -7.966 -10.320 1.00 97.31 104 SER A N 1
ATOM 802 C CA . SER A 1 104 ? 4.370 -8.849 -10.955 1.00 97.31 104 SER A CA 1
ATOM 803 C C . SER A 1 104 ? 4.745 -9.993 -10.011 1.00 97.31 104 SER A C 1
ATOM 805 O O . SER A 1 104 ? 4.743 -9.826 -8.785 1.00 97.31 104 SER A O 1
ATOM 807 N N . ARG A 1 105 ? 5.114 -11.152 -10.565 1.00 95.75 105 ARG A N 1
ATOM 808 C CA . ARG A 1 105 ? 5.653 -12.268 -9.773 1.00 95.75 105 ARG A CA 1
ATOM 809 C C . ARG A 1 105 ? 6.878 -11.860 -8.931 1.00 95.75 105 ARG A C 1
ATOM 811 O O . ARG A 1 105 ? 6.821 -12.104 -7.725 1.00 95.75 105 ARG A O 1
ATOM 818 N N . PRO A 1 106 ? 7.908 -11.176 -9.474 1.00 96.12 106 PRO A N 1
ATOM 819 C CA . PRO A 1 106 ? 9.037 -10.701 -8.667 1.00 96.12 106 PRO A CA 1
ATOM 820 C C . PRO A 1 106 ? 8.625 -9.772 -7.516 1.00 96.12 106 PRO A C 1
ATOM 822 O O . PRO A 1 106 ? 9.174 -9.853 -6.419 1.00 96.12 106 PRO A O 1
ATOM 825 N N . GLY A 1 107 ? 7.636 -8.900 -7.741 1.00 97.06 107 GLY A N 1
ATOM 826 C CA . GLY A 1 107 ? 7.116 -7.999 -6.712 1.00 97.06 107 GLY A CA 1
ATOM 827 C C . GLY A 1 107 ? 6.427 -8.737 -5.568 1.00 97.06 107 GLY A C 1
ATOM 828 O O . GLY A 1 107 ? 6.667 -8.420 -4.404 1.00 97.06 107 GLY A O 1
ATOM 829 N N . LEU A 1 108 ? 5.603 -9.740 -5.889 1.00 98.00 108 LEU A N 1
ATOM 830 C CA . LEU A 1 108 ? 4.940 -10.593 -4.896 1.00 98.00 108 LEU A CA 1
ATOM 831 C C . LEU A 1 108 ? 5.950 -11.395 -4.074 1.00 98.00 108 LEU A C 1
ATOM 833 O O . LEU A 1 108 ? 5.847 -11.437 -2.850 1.00 98.00 108 LEU A O 1
ATOM 837 N N . GLU A 1 109 ? 6.925 -12.015 -4.742 1.00 97.88 109 GLU A N 1
ATOM 838 C CA . GLU A 1 109 ? 7.989 -12.784 -4.089 1.00 97.88 109 GLU A CA 1
ATOM 839 C C . GLU A 1 109 ? 8.771 -11.902 -3.118 1.00 97.88 109 GLU A C 1
ATOM 841 O O . GLU A 1 109 ? 8.931 -12.268 -1.955 1.00 97.88 109 GLU A O 1
ATOM 846 N N . LYS A 1 110 ? 9.149 -10.693 -3.549 1.00 97.94 110 LYS A N 1
ATOM 847 C CA . LYS A 1 110 ? 9.855 -9.740 -2.694 1.00 97.94 110 LYS A CA 1
ATOM 848 C C . LYS A 1 110 ? 9.025 -9.300 -1.489 1.00 97.94 110 LYS A C 1
ATOM 850 O O . LYS A 1 110 ? 9.550 -9.246 -0.381 1.00 97.94 110 LYS A O 1
ATOM 855 N N . VAL A 1 111 ? 7.741 -8.977 -1.668 1.00 98.50 111 VAL A N 1
ATOM 856 C CA . VAL A 1 111 ? 6.897 -8.580 -0.528 1.00 98.50 111 VAL A CA 1
ATOM 857 C C . VAL A 1 111 ? 6.775 -9.725 0.473 1.00 98.50 111 VAL A C 1
ATOM 859 O O . VAL A 1 111 ? 6.949 -9.483 1.662 1.00 98.50 111 VAL A O 1
ATOM 862 N N . HIS A 1 112 ? 6.547 -10.960 0.024 1.00 98.50 112 HIS A N 1
ATOM 863 C CA . HIS A 1 112 ? 6.427 -12.103 0.932 1.00 98.50 112 HIS A CA 1
ATOM 864 C C . HIS A 1 112 ? 7.762 -12.551 1.548 1.00 98.50 112 HIS A C 1
ATOM 866 O O . HIS A 1 112 ? 7.752 -13.103 2.643 1.00 98.50 112 HIS A O 1
ATOM 872 N N . GLU A 1 113 ? 8.905 -12.296 0.905 1.00 98.50 113 GLU A N 1
ATOM 873 C CA . GLU A 1 113 ? 10.227 -12.518 1.509 1.00 98.50 113 GLU A CA 1
ATOM 874 C C . GLU A 1 113 ? 10.420 -11.635 2.754 1.00 98.50 113 GLU A C 1
ATOM 876 O O . GLU A 1 113 ? 10.872 -12.107 3.795 1.00 98.50 113 GLU A O 1
ATOM 881 N N . TRP A 1 114 ? 10.031 -10.359 2.666 1.00 98.38 114 TRP A N 1
ATOM 882 C CA . TRP A 1 114 ? 10.205 -9.383 3.749 1.00 98.38 114 TRP A CA 1
ATOM 883 C C . TRP A 1 114 ? 9.039 -9.362 4.746 1.00 98.38 114 TRP A C 1
ATOM 885 O O . TRP A 1 114 ? 9.217 -9.073 5.933 1.00 98.38 114 TRP A O 1
ATOM 895 N N . HIS A 1 115 ? 7.830 -9.641 4.269 1.00 98.56 115 HIS A N 1
ATOM 896 C CA . HIS A 1 115 ? 6.577 -9.541 5.011 1.00 98.56 115 HIS A CA 1
ATOM 897 C C . HIS A 1 115 ? 5.658 -10.735 4.692 1.00 98.56 115 HIS A C 1
ATOM 899 O O . HIS A 1 115 ? 4.599 -10.555 4.086 1.00 98.56 115 HIS A O 1
ATOM 905 N N . PRO A 1 116 ? 6.040 -11.961 5.099 1.00 98.25 116 PRO A N 1
ATOM 906 C CA . PRO A 1 116 ? 5.289 -13.187 4.797 1.00 98.25 116 PRO A CA 1
ATOM 907 C C . PRO A 1 116 ? 3.890 -13.229 5.430 1.00 98.25 116 PRO A C 1
ATOM 909 O O . PRO A 1 116 ? 3.061 -14.050 5.054 1.00 98.25 116 PRO A O 1
ATOM 912 N N . ASP A 1 117 ? 3.635 -12.365 6.411 1.00 98.06 117 ASP A N 1
ATOM 913 C CA . ASP A 1 117 ? 2.365 -12.199 7.115 1.00 98.06 117 ASP A CA 1
ATOM 914 C C . ASP A 1 117 ? 1.351 -11.312 6.371 1.00 98.06 117 ASP A C 1
ATOM 916 O O . ASP A 1 117 ? 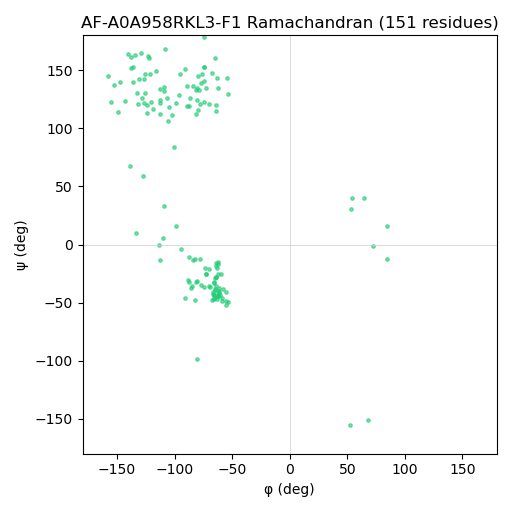0.180 -11.282 6.747 1.00 98.06 117 ASP A O 1
ATOM 920 N N . VAL A 1 118 ? 1.776 -10.584 5.332 1.00 98.44 118 VAL A N 1
ATOM 921 C CA . VAL A 1 118 ? 0.903 -9.661 4.598 1.00 98.44 118 VAL A CA 1
ATOM 922 C C . VAL A 1 118 ? 0.163 -10.390 3.488 1.00 98.44 118 VAL A C 1
ATOM 924 O O . VAL A 1 118 ? 0.760 -10.888 2.539 1.00 98.44 118 VAL A O 1
ATOM 927 N N . GLU A 1 119 ? -1.164 -10.387 3.568 1.00 98.44 119 GLU A N 1
ATOM 928 C CA . GLU A 1 119 ? -2.015 -10.857 2.477 1.00 98.44 119 GLU A CA 1
ATOM 929 C C . GLU A 1 119 ? -2.129 -9.796 1.376 1.00 98.44 119 GLU A C 1
ATOM 931 O O . GLU A 1 119 ? -2.430 -8.626 1.645 1.00 98.44 119 GLU A O 1
ATOM 936 N N . ILE A 1 120 ? -1.956 -10.230 0.126 1.00 98.62 120 ILE A N 1
ATOM 937 C CA . ILE A 1 120 ? -2.035 -9.379 -1.062 1.00 98.62 120 ILE A CA 1
ATOM 938 C C . ILE A 1 120 ? -3.256 -9.769 -1.899 1.00 98.62 120 ILE A C 1
ATOM 940 O O . ILE A 1 120 ? -3.393 -10.912 -2.331 1.00 98.62 120 ILE A O 1
ATOM 944 N N . TYR A 1 121 ? -4.123 -8.796 -2.168 1.00 98.38 121 TYR A N 1
ATOM 945 C CA . TYR A 1 121 ? -5.277 -8.920 -3.052 1.00 98.38 121 TYR A CA 1
ATOM 946 C C . TYR A 1 121 ? -4.958 -8.205 -4.366 1.00 98.38 121 TYR A C 1
ATOM 948 O O . TYR A 1 121 ? -4.729 -6.997 -4.371 1.00 98.38 121 TYR 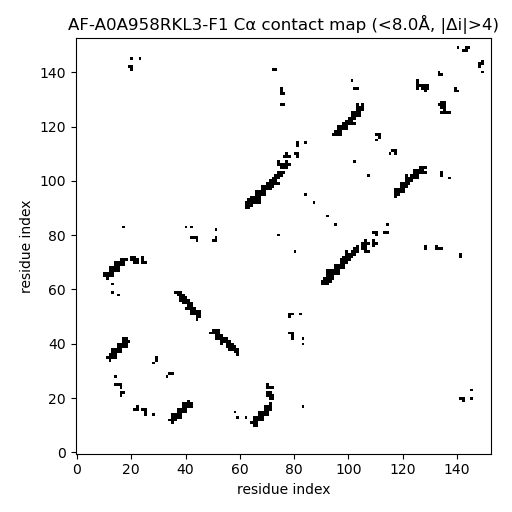A O 1
ATOM 956 N N . THR A 1 122 ? -4.944 -8.947 -5.473 1.00 97.75 122 THR A N 1
ATOM 957 C CA . THR A 1 122 ? -4.675 -8.424 -6.821 1.00 97.75 122 THR A CA 1
ATOM 958 C C . THR A 1 122 ? -5.657 -8.991 -7.843 1.00 97.75 122 THR A C 1
ATOM 960 O O . THR A 1 122 ? -6.178 -10.089 -7.644 1.00 97.75 122 THR A O 1
ATOM 963 N N . LEU A 1 123 ? -5.922 -8.257 -8.929 1.00 96.44 123 LEU A N 1
ATOM 964 C CA . LEU A 1 123 ? -6.780 -8.728 -10.026 1.00 96.44 123 LEU A CA 1
ATOM 965 C C . LEU A 1 123 ? -5.996 -9.508 -11.085 1.00 96.44 123 LEU A C 1
ATOM 967 O O . LEU A 1 123 ? -6.559 -10.406 -11.705 1.00 96.44 123 LEU A O 1
ATOM 971 N N . SER A 1 124 ? -4.717 -9.176 -11.283 1.00 95.81 124 SER A N 1
ATOM 972 C CA . SER A 1 124 ? -3.827 -9.894 -12.199 1.00 95.81 124 SER A CA 1
ATOM 973 C C . SER A 1 124 ? -2.439 -10.105 -11.600 1.00 95.81 124 SER A C 1
ATOM 975 O O . SER A 1 124 ? -1.974 -9.315 -10.768 1.00 95.81 124 SER A O 1
ATOM 977 N N . ILE A 1 125 ? -1.791 -11.185 -12.038 1.00 96.56 125 ILE A N 1
ATOM 978 C CA . ILE A 1 125 ? -0.397 -11.504 -11.736 1.00 96.56 125 ILE A CA 1
ATOM 979 C C . ILE A 1 125 ? 0.335 -11.684 -13.060 1.00 96.56 125 ILE A C 1
ATOM 981 O O . ILE A 1 125 ? 0.099 -12.654 -13.779 1.00 96.56 125 ILE A O 1
ATOM 985 N N . GLU A 1 126 ? 1.252 -10.772 -13.341 1.00 93.88 126 GLU A N 1
ATOM 986 C CA . GLU A 1 126 ? 2.046 -10.756 -14.561 1.00 93.88 126 GLU A CA 1
ATOM 987 C C . GLU A 1 126 ? 3.408 -11.436 -14.344 1.00 93.88 126 GLU A C 1
ATOM 989 O O . GLU A 1 126 ? 3.962 -11.398 -13.234 1.00 93.88 126 GLU A O 1
ATOM 994 N N . PRO A 1 127 ? 3.957 -12.101 -15.375 1.00 89.44 127 PRO A N 1
ATOM 995 C CA . PRO A 1 127 ? 5.113 -12.975 -15.212 1.00 89.44 127 PRO A CA 1
ATOM 996 C C . PRO A 1 127 ? 6.423 -12.214 -15.012 1.00 89.44 127 PRO A C 1
ATOM 998 O O . PRO A 1 127 ? 7.271 -12.674 -14.248 1.00 89.44 127 PRO A O 1
ATOM 1001 N N . GLU A 1 128 ? 6.594 -11.080 -15.689 1.00 89.38 128 GLU A N 1
ATOM 1002 C CA . GLU A 1 128 ? 7.895 -10.435 -15.833 1.00 89.38 128 GLU A CA 1
ATOM 1003 C C . GLU A 1 128 ? 7.830 -8.908 -15.742 1.00 89.38 128 GLU A C 1
ATOM 1005 O O . GLU A 1 128 ? 6.770 -8.277 -15.831 1.00 89.38 128 GLU A O 1
ATOM 1010 N N . LEU A 1 129 ? 9.010 -8.337 -15.526 1.00 92.94 129 LEU A N 1
ATOM 1011 C CA . LEU A 1 129 ? 9.274 -6.911 -15.580 1.00 92.94 129 LEU A CA 1
ATOM 1012 C C . LEU A 1 129 ? 10.253 -6.645 -16.727 1.00 92.94 129 LEU A C 1
ATOM 1014 O O . LEU A 1 129 ? 11.109 -7.486 -17.005 1.00 92.94 129 LEU A O 1
ATOM 1018 N N . ASP A 1 130 ? 10.168 -5.473 -17.348 1.00 90.38 130 ASP A N 1
ATOM 1019 C CA . ASP A 1 130 ? 11.206 -5.000 -18.263 1.00 90.38 130 ASP A CA 1
ATOM 1020 C C . ASP A 1 130 ? 12.468 -4.519 -17.509 1.00 90.38 130 ASP A C 1
ATOM 1022 O O . ASP A 1 130 ? 12.534 -4.500 -16.275 1.00 90.38 130 ASP A O 1
ATOM 1026 N N . GLU A 1 131 ? 13.488 -4.089 -18.256 1.00 88.88 131 GLU A N 1
ATOM 1027 C CA . GLU A 1 131 ? 14.751 -3.572 -17.704 1.00 88.88 131 GLU A CA 1
ATOM 1028 C C . GLU A 1 131 ? 14.598 -2.291 -16.861 1.00 88.88 131 GLU A C 1
ATOM 1030 O O . GLU A 1 131 ? 15.455 -1.979 -16.030 1.00 88.88 131 GLU A O 1
ATOM 1035 N N . ASN A 1 132 ? 13.494 -1.564 -17.042 1.00 84.81 132 ASN A N 1
ATOM 1036 C CA . ASN A 1 132 ? 13.165 -0.344 -16.313 1.00 84.81 132 ASN A CA 1
ATOM 1037 C C . ASN A 1 132 ? 12.273 -0.613 -15.088 1.00 84.81 132 ASN A C 1
ATOM 1039 O O . ASN A 1 132 ? 12.015 0.305 -14.304 1.00 84.81 132 ASN A O 1
ATOM 1043 N N . GLY A 1 133 ? 11.843 -1.862 -14.884 1.00 86.75 133 GLY A N 1
ATOM 1044 C CA . GLY A 1 133 ? 10.975 -2.277 -13.788 1.00 86.75 133 GLY A CA 1
ATOM 1045 C C . GLY A 1 133 ? 9.481 -2.082 -14.056 1.00 86.75 133 GLY A C 1
ATOM 1046 O O . GLY A 1 133 ? 8.706 -2.121 -13.100 1.00 86.75 133 GLY A O 1
ATOM 1047 N N . TYR A 1 134 ? 9.063 -1.878 -15.308 1.00 89.25 134 TYR A N 1
ATOM 1048 C CA . TYR A 1 134 ? 7.650 -1.883 -15.687 1.00 89.25 134 TYR A CA 1
ATOM 1049 C C . TYR A 1 134 ? 7.126 -3.305 -15.836 1.00 89.25 134 TYR A C 1
ATOM 1051 O O . TYR A 1 134 ? 7.826 -4.198 -16.300 1.00 89.25 134 TYR A O 1
ATOM 1059 N N . ILE A 1 135 ? 5.866 -3.503 -15.460 1.00 92.62 135 ILE A N 1
ATOM 1060 C CA . ILE A 1 135 ? 5.173 -4.783 -15.607 1.00 92.62 135 ILE A CA 1
ATOM 1061 C C . ILE A 1 135 ? 4.850 -5.029 -17.087 1.00 92.62 135 ILE A C 1
ATOM 1063 O O . ILE A 1 135 ? 4.327 -4.129 -17.741 1.00 92.62 135 ILE A O 1
ATOM 1067 N N . LEU A 1 136 ? 5.103 -6.241 -17.594 1.00 88.56 136 LEU A N 1
ATOM 1068 C CA . LEU A 1 136 ? 4.768 -6.650 -18.965 1.00 88.56 136 LEU A CA 1
ATOM 1069 C C . LEU A 1 136 ? 3.671 -7.735 -18.981 1.00 88.56 136 LEU A C 1
ATOM 1071 O O . LEU A 1 136 ? 3.788 -8.696 -18.222 1.00 88.56 136 LEU A O 1
ATOM 1075 N N . PRO A 1 137 ? 2.626 -7.624 -19.836 1.00 85.12 137 PRO A N 1
ATOM 1076 C CA . PRO A 1 137 ? 2.314 -6.503 -20.736 1.00 85.12 137 PRO A CA 1
ATOM 1077 C C . PRO A 1 137 ? 1.855 -5.233 -19.995 1.00 85.12 137 PRO A C 1
ATOM 1079 O O . PRO A 1 137 ? 1.961 -4.140 -20.545 1.00 85.12 137 PRO A O 1
ATOM 1082 N N . GLY A 1 138 ? 1.382 -5.380 -18.751 1.00 85.50 138 GLY A N 1
ATOM 1083 C CA . GLY A 1 138 ? 1.089 -4.292 -17.813 1.00 85.50 138 GLY A CA 1
ATOM 1084 C C . GLY A 1 138 ? 0.189 -3.174 -18.346 1.00 85.50 138 GLY A C 1
ATOM 1085 O O . GLY A 1 138 ? -0.645 -3.366 -19.228 1.00 85.50 138 GLY A O 1
ATOM 1086 N N . ILE A 1 139 ? 0.320 -1.988 -17.742 1.00 87.12 139 ILE A N 1
ATOM 1087 C CA . ILE A 1 139 ? -0.488 -0.802 -18.074 1.00 87.12 139 ILE A CA 1
ATOM 1088 C C . ILE A 1 139 ? 0.343 0.481 -18.225 1.00 87.12 139 ILE A C 1
ATOM 1090 O O . ILE A 1 139 ? -0.240 1.560 -18.332 1.00 87.12 139 ILE A O 1
ATOM 1094 N N . GLY A 1 140 ? 1.675 0.396 -18.252 1.00 87.69 140 GLY A N 1
ATOM 1095 C CA . GLY A 1 140 ? 2.547 1.571 -18.131 1.00 87.69 140 GLY A CA 1
ATOM 1096 C C . GLY A 1 140 ? 2.466 2.196 -16.732 1.00 87.69 140 GLY A C 1
ATOM 1097 O O . GLY A 1 140 ? 2.201 1.489 -15.762 1.00 87.69 140 GLY A O 1
ATOM 1098 N N . ASP A 1 141 ? 2.677 3.510 -16.614 1.00 89.50 141 ASP A N 1
ATOM 1099 C CA . ASP A 1 141 ? 2.583 4.210 -15.326 1.00 89.50 141 ASP A CA 1
ATOM 1100 C C . ASP A 1 141 ? 1.121 4.535 -14.960 1.00 89.50 141 ASP A C 1
ATOM 1102 O O . ASP A 1 141 ? 0.450 5.353 -15.598 1.00 89.50 141 ASP A O 1
ATOM 1106 N N . ALA A 1 142 ? 0.600 3.884 -13.916 1.00 91.00 142 ALA A N 1
ATOM 1107 C CA . ALA A 1 142 ? -0.774 4.096 -13.467 1.00 91.00 142 ALA A CA 1
ATOM 1108 C C . ALA A 1 142 ? -1.034 5.520 -12.956 1.00 91.00 142 ALA A C 1
ATOM 1110 O O . ALA A 1 142 ? -2.134 6.034 -13.150 1.00 91.00 142 ALA A O 1
ATOM 1111 N N . GLY A 1 143 ? -0.063 6.155 -12.294 1.00 89.75 143 GLY A N 1
ATOM 1112 C CA . GLY A 1 143 ? -0.219 7.512 -11.776 1.00 89.75 143 GLY A CA 1
ATOM 1113 C C . GLY A 1 143 ? -0.363 8.517 -12.912 1.00 89.75 143 GLY A C 1
ATOM 1114 O O . GLY A 1 143 ? -1.282 9.335 -12.905 1.00 89.75 143 GLY A O 1
ATOM 1115 N N . ASP A 1 144 ? 0.489 8.399 -13.922 1.00 91.88 144 ASP A N 1
ATOM 1116 C CA . ASP A 1 144 ? 0.464 9.260 -15.098 1.00 91.88 144 ASP A CA 1
ATOM 1117 C C . ASP A 1 144 ? -0.805 9.081 -15.921 1.00 91.88 144 ASP A C 1
ATOM 1119 O O . ASP A 1 144 ? -1.406 10.070 -16.339 1.00 91.88 144 ASP A O 1
ATOM 1123 N N . ARG A 1 145 ? -1.290 7.844 -16.068 1.00 91.06 145 ARG A N 1
ATOM 1124 C CA . ARG A 1 145 ? -2.568 7.570 -16.742 1.00 91.06 145 ARG A CA 1
ATOM 1125 C C . ARG A 1 145 ? -3.780 8.064 -15.955 1.00 91.06 145 ARG A C 1
ATOM 1127 O O . ARG A 1 145 ? -4.742 8.524 -16.563 1.00 91.06 145 ARG A O 1
ATOM 1134 N N . LEU A 1 146 ? -3.755 7.968 -14.624 1.00 91.00 146 LEU A N 1
ATOM 1135 C CA . LEU A 1 146 ? -4.845 8.442 -13.763 1.00 91.00 146 LEU A CA 1
ATOM 1136 C C . LEU A 1 146 ? -4.950 9.969 -13.740 1.00 91.00 146 LEU A C 1
ATOM 1138 O O . LEU A 1 146 ? -6.058 10.496 -13.638 1.00 91.00 146 LEU A O 1
ATOM 1142 N N . TYR A 1 147 ? -3.816 10.668 -13.801 1.00 92.00 147 TYR A N 1
ATOM 1143 C CA . TYR A 1 147 ? -3.759 12.117 -13.592 1.00 92.00 147 TYR A CA 1
ATOM 1144 C C . TYR A 1 147 ? -3.371 12.922 -14.834 1.00 92.00 147 TYR A C 1
ATOM 1146 O O . TYR A 1 147 ? -3.322 14.146 -14.753 1.00 92.00 147 TYR A O 1
ATOM 1154 N N . GLY A 1 148 ? -3.121 12.265 -15.969 1.00 92.12 148 GLY A N 1
ATOM 1155 C CA . GLY A 1 148 ? -2.724 12.927 -17.212 1.00 92.12 148 GLY A CA 1
ATOM 1156 C C . GLY A 1 148 ? -1.364 13.614 -17.102 1.00 92.12 148 GLY A C 1
ATOM 1157 O O . GLY A 1 148 ? -1.215 14.735 -17.574 1.00 92.12 148 GLY A O 1
ATOM 1158 N N . THR A 1 149 ? -0.398 12.980 -16.429 1.00 91.19 149 THR A N 1
ATOM 1159 C CA . THR A 1 149 ? 0.957 13.534 -16.221 1.00 91.19 149 THR A CA 1
ATOM 1160 C C . THR A 1 149 ? 2.049 12.811 -16.999 1.00 91.19 149 THR A C 1
ATOM 1162 O O . THR A 1 149 ? 3.221 13.108 -16.794 1.00 91.19 149 THR A O 1
ATOM 1165 N N . GLY A 1 150 ? 1.673 11.863 -17.857 1.00 82.69 150 GLY A N 1
ATOM 1166 C CA . GLY A 1 150 ? 2.614 11.215 -18.765 1.00 82.69 150 GLY A CA 1
ATOM 1167 C C . GLY A 1 150 ? 2.982 12.145 -19.915 1.00 82.69 150 GLY A C 1
ATOM 1168 O O . GLY A 1 150 ? 2.189 13.012 -20.287 1.00 82.69 150 GLY A O 1
ATOM 1169 N N . ASP A 1 151 ? 4.170 11.953 -20.479 1.00 72.62 151 ASP A N 1
ATOM 1170 C CA . ASP A 1 151 ? 4.575 12.662 -21.689 1.00 72.62 151 ASP A CA 1
ATOM 1171 C C . ASP A 1 151 ? 3.626 12.297 -22.847 1.00 72.62 151 ASP A C 1
ATOM 1173 O O . ASP A 1 151 ? 3.288 11.125 -23.037 1.00 72.62 151 ASP A O 1
ATOM 1177 N N . GLU A 1 152 ? 3.173 13.295 -23.613 1.00 53.41 152 GLU A N 1
ATOM 1178 C CA . GLU A 1 152 ? 2.449 13.048 -24.863 1.00 53.41 152 GLU A CA 1
ATOM 1179 C C . GLU A 1 152 ? 3.397 12.341 -25.843 1.00 53.41 152 GLU A C 1
ATOM 1181 O O . GLU A 1 152 ? 4.394 12.919 -26.282 1.00 53.41 152 GLU A O 1
ATOM 1186 N N . SER A 1 153 ? 3.087 11.093 -26.188 1.00 46.81 153 SER A N 1
ATOM 1187 C CA . SER A 1 153 ? 3.659 10.383 -27.337 1.00 46.81 153 SER A CA 1
ATOM 1188 C C . SER A 1 153 ? 2.567 10.065 -28.342 1.00 46.81 153 SER A C 1
ATOM 1190 O O . SER A 1 153 ? 1.588 9.410 -27.907 1.00 46.81 153 SER A O 1
#

Solvent-accessible surface area (backbone atoms only — not comparable to full-atom values): 8722 Å² total; per-residue (Å²): 136,82,91,77,94,80,87,75,87,84,73,54,44,30,41,31,23,37,43,71,39,4,51,69,52,46,61,62,49,40,74,78,42,73,84,42,44,65,27,42,36,30,54,48,76,40,85,86,78,72,42,77,46,78,80,40,79,49,67,54,96,76,42,58,59,17,36,35,40,39,29,34,52,65,34,35,70,20,63,70,58,43,55,51,52,55,58,48,53,78,50,53,41,66,44,54,36,39,40,31,45,38,30,19,47,65,9,52,53,46,30,40,73,79,39,71,85,52,50,74,48,60,78,42,78,31,79,42,59,51,100,87,48,47,44,44,88,63,77,76,60,60,42,28,70,74,69,72,70,56,81,94,125

Nearest PDB structures (foldseek):
  1v9s-assembly1_C  TM=9.587E-01  e=9.625E-19  Thermus thermophilus HB8
  1i5e-assembly1_B  TM=9.597E-01  e=2.186E-18  [Bacillus] caldolyticus
  1o5o-assembly1_B  TM=9.556E-01  e=7.250E-18  Thermotoga maritima
  2ehj-assembly1_A  TM=9.604E-01  e=1.363E-17  Escherichia coli
  6wn8-assembly1_C  TM=9.595E-01  e=2.119E-17  Klebsiella pneumoniae subsp. pneumoniae

pLDDT: mean 92.49, std 8.08, range [46.81, 98.75]

Secondary structure (DSSP, 8-state):
----------S-EEEEEEETTHHHHHHHHHHH-TTSEEEEEEEEE-TTT-SEEEEEEE--TT-TT-EEEEE-SEESSSHHHHHHHHHHHTTT-SEEEEE-SEEEHHHHHHHHHH-TT-EEE-SEEESEE-TTS-EESS-S-HHHHHHT-S---

Foldseek 3Di:
DDDDDDDDDPAAEEEEAEPDLQVVVVVVVCVVVVPHWYWYWYWDQDPVVRAIDTPDTDGPPPQAQGEYEYGDQEQFQQRSVLVVVVVSVVSNHNAYEYEYAEYEPNSVVVNCVRCVRYHYHYNYYAHDADPVRAGVVHDPDSSCVVPVPDDDD